Protein AF-A0A7R9QFP1-F1 (afdb_monomer_lite)

Structure (mmCIF, N/CA/C/O backbone):
data_AF-A0A7R9QFP1-F1
#
_entry.id   AF-A0A7R9QFP1-F1
#
loop_
_atom_site.group_PDB
_atom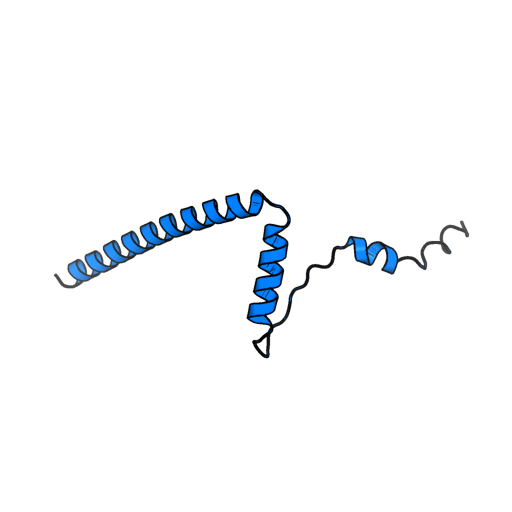_site.id
_atom_site.type_symbol
_atom_site.label_atom_id
_atom_site.label_alt_id
_atom_site.label_comp_id
_atom_site.label_asym_id
_atom_site.label_entity_id
_atom_site.label_seq_id
_atom_site.pdbx_PDB_ins_code
_atom_site.Cartn_x
_atom_site.Cartn_y
_atom_site.Cartn_z
_atom_site.occupancy
_atom_site.B_iso_or_equiv
_atom_site.auth_seq_id
_atom_site.auth_comp_id
_atom_site.auth_asym_id
_atom_site.auth_atom_id
_atom_site.pdbx_PDB_model_num
ATOM 1 N N . MET A 1 1 ? -20.580 2.652 36.532 1.00 65.62 1 MET A N 1
ATOM 2 C CA . MET A 1 1 ? -19.669 3.813 36.421 1.00 65.62 1 MET A CA 1
ATOM 3 C C . MET A 1 1 ? -18.325 3.469 35.769 1.00 65.62 1 MET A C 1
ATOM 5 O O . MET A 1 1 ? -18.123 3.917 34.653 1.00 65.62 1 MET A O 1
ATOM 9 N N . ALA A 1 2 ? -17.420 2.668 36.361 1.00 78.56 2 ALA A N 1
ATOM 10 C CA . ALA A 1 2 ? -16.116 2.364 35.725 1.00 78.56 2 ALA A CA 1
ATOM 11 C C . ALA A 1 2 ? -16.238 1.594 34.389 1.00 78.56 2 ALA A C 1
ATOM 13 O O . ALA A 1 2 ? -15.662 2.008 33.389 1.00 78.56 2 ALA A O 1
ATOM 14 N N . ALA A 1 3 ? -17.075 0.551 34.348 1.00 80.19 3 ALA A N 1
ATOM 15 C CA . ALA A 1 3 ? -17.318 -0.240 33.137 1.00 80.19 3 ALA A CA 1
ATOM 16 C C . ALA A 1 3 ? -17.962 0.567 31.988 1.00 80.19 3 ALA A C 1
ATOM 18 O O . ALA A 1 3 ? -17.694 0.320 30.819 1.00 80.19 3 ALA A O 1
ATOM 19 N N . GLU A 1 4 ? -18.782 1.573 32.304 1.00 83.25 4 GLU A N 1
ATOM 20 C CA . GLU A 1 4 ? -19.408 2.446 31.297 1.00 83.25 4 GLU A CA 1
ATOM 21 C C . GLU A 1 4 ? -18.400 3.445 30.716 1.00 83.25 4 GLU A C 1
ATOM 23 O O . GLU A 1 4 ? -18.420 3.732 29.519 1.00 83.25 4 GLU A O 1
ATOM 28 N N . ALA A 1 5 ? -17.485 3.953 31.548 1.00 85.81 5 ALA A N 1
ATOM 29 C CA . ALA A 1 5 ? -16.405 4.826 31.098 1.00 85.81 5 ALA A CA 1
ATOM 30 C C . ALA A 1 5 ? -15.408 4.087 30.187 1.00 85.81 5 ALA A C 1
ATOM 32 O O . ALA A 1 5 ? -14.914 4.665 29.216 1.00 85.81 5 ALA A O 1
ATOM 33 N N . GLU A 1 6 ? -15.140 2.812 30.472 1.00 85.56 6 GLU A N 1
ATOM 34 C CA . GLU A 1 6 ? -14.292 1.945 29.650 1.00 85.56 6 GLU A CA 1
ATOM 35 C C . GLU A 1 6 ? -14.964 1.583 28.318 1.00 85.56 6 GLU A C 1
ATOM 37 O O . GLU A 1 6 ? -14.380 1.821 27.260 1.00 85.56 6 GLU A O 1
ATOM 42 N N . ALA A 1 7 ? -16.238 1.1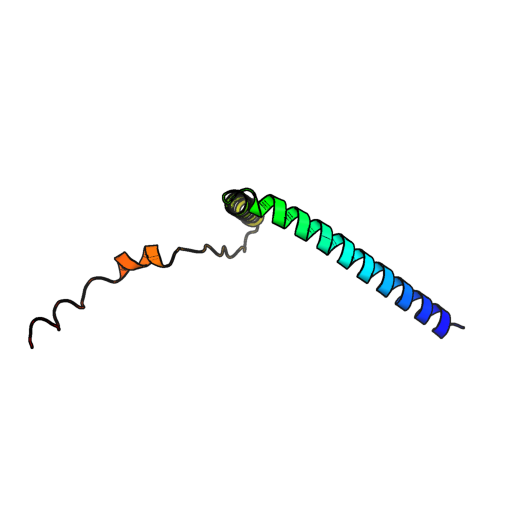74 28.343 1.00 87.81 7 ALA A N 1
ATOM 43 C CA . ALA A 1 7 ? -17.019 0.923 27.129 1.00 87.81 7 ALA A CA 1
ATOM 44 C C . ALA A 1 7 ? -17.083 2.158 26.207 1.00 87.81 7 ALA A C 1
ATOM 46 O O . ALA A 1 7 ? -16.948 2.050 24.986 1.00 87.81 7 ALA A O 1
ATOM 47 N N . GLY A 1 8 ? -17.224 3.356 26.786 1.00 90.56 8 GLY A N 1
ATOM 48 C CA . GLY A 1 8 ? -17.188 4.611 26.036 1.00 90.56 8 GLY A CA 1
ATOM 49 C C . GLY A 1 8 ? -15.823 4.915 25.403 1.00 90.56 8 GLY A C 1
ATOM 50 O O . GLY A 1 8 ? -15.773 5.482 24.308 1.00 90.56 8 GLY A O 1
ATOM 51 N N . ARG A 1 9 ? -14.711 4.540 26.051 1.00 94.00 9 ARG A N 1
ATOM 52 C CA . ARG A 1 9 ? -13.361 4.674 25.474 1.00 94.00 9 ARG A CA 1
ATOM 53 C C . ARG A 1 9 ? -13.148 3.705 24.322 1.00 94.00 9 ARG A C 1
ATOM 55 O O . ARG A 1 9 ? -12.685 4.136 23.268 1.00 94.00 9 ARG A O 1
ATOM 62 N N . GLU A 1 10 ? -13.510 2.440 24.497 1.00 94.31 10 GLU A N 1
ATOM 63 C CA . GLU A 1 10 ? -13.362 1.427 23.449 1.00 94.31 10 GLU A CA 1
ATOM 64 C C . GLU A 1 10 ? -14.205 1.750 22.215 1.00 94.31 10 GLU A C 1
ATOM 66 O O . GLU A 1 10 ? -13.716 1.653 21.089 1.00 94.31 10 GLU A O 1
ATOM 71 N N . ALA A 1 11 ? -15.450 2.196 22.409 1.00 94.00 11 ALA A N 1
ATOM 72 C CA . ALA A 1 11 ? -16.311 2.613 21.307 1.00 94.00 11 ALA A CA 1
ATOM 73 C C . ALA A 1 11 ? -15.691 3.776 20.515 1.00 94.00 11 ALA A C 1
ATOM 75 O O . ALA A 1 11 ? -15.632 3.726 19.287 1.00 94.00 11 ALA A O 1
ATOM 76 N N . LYS A 1 12 ? -15.156 4.793 21.206 1.00 95.62 12 LYS A N 1
ATOM 77 C CA . LYS A 1 12 ? -14.458 5.916 20.559 1.00 95.62 12 LYS A CA 1
ATOM 78 C C . LYS A 1 12 ? -13.188 5.473 19.836 1.00 95.62 12 LYS A C 1
ATOM 80 O O . LYS A 1 12 ? -12.948 5.928 18.724 1.00 95.62 12 LYS A O 1
ATOM 85 N N . ALA A 1 13 ? -12.401 4.581 20.435 1.00 97.12 13 ALA A N 1
ATOM 86 C CA . ALA A 1 13 ? -11.200 4.044 19.803 1.00 97.12 13 ALA A CA 1
ATOM 87 C C . ALA A 1 13 ? -11.535 3.294 18.504 1.00 97.12 13 ALA A C 1
ATOM 89 O O . ALA A 1 13 ? -10.873 3.509 17.492 1.00 97.12 13 ALA A O 1
ATOM 90 N N . LYS A 1 14 ? -12.606 2.488 18.500 1.00 96.44 14 LYS A N 1
ATOM 91 C CA . LYS A 1 14 ? -13.091 1.793 17.296 1.00 96.44 14 LYS A CA 1
ATOM 92 C C . LYS A 1 14 ? -13.553 2.759 16.207 1.00 96.44 14 LYS A C 1
ATOM 94 O O . LYS A 1 14 ? -13.233 2.540 15.045 1.00 96.44 14 LYS A O 1
ATOM 99 N N . ILE A 1 15 ? -14.260 3.830 16.571 1.00 96.94 15 ILE A N 1
ATOM 100 C CA . ILE A 1 15 ? -14.681 4.864 15.612 1.00 96.94 15 ILE A CA 1
ATOM 101 C C . ILE A 1 15 ? -13.456 5.542 14.987 1.00 96.94 15 ILE A C 1
ATOM 103 O O . ILE A 1 15 ? -13.366 5.629 13.768 1.00 96.94 15 ILE A O 1
ATOM 107 N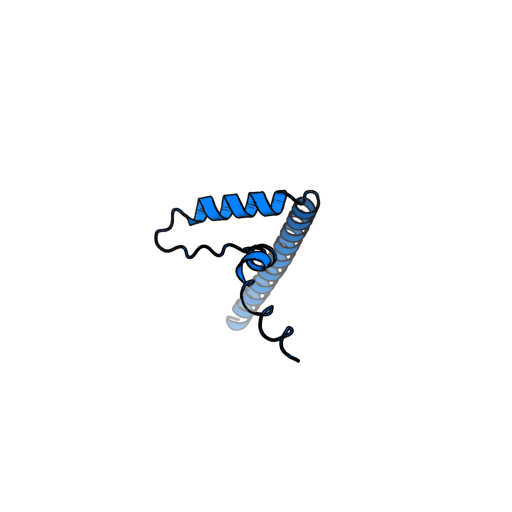 N . ILE A 1 16 ? -12.479 5.947 15.804 1.00 97.69 16 ILE A N 1
ATOM 108 C CA . ILE A 1 16 ? -11.242 6.582 15.323 1.00 97.69 16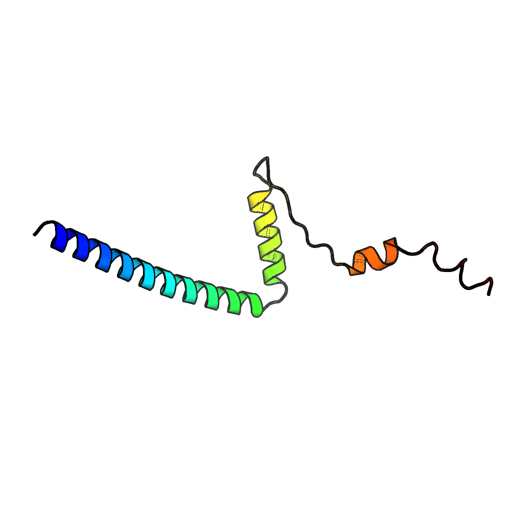 ILE A CA 1
ATOM 109 C C . ILE A 1 16 ? -10.460 5.640 14.401 1.00 97.69 16 ILE A C 1
ATOM 111 O O . ILE A 1 16 ? -9.971 6.076 13.361 1.00 97.69 16 ILE A O 1
ATOM 115 N N . ALA A 1 17 ? -10.353 4.360 14.763 1.00 97.94 17 ALA A N 1
ATOM 116 C CA . ALA A 1 17 ? -9.690 3.360 13.935 1.00 97.94 17 ALA A CA 1
ATOM 117 C C . ALA A 1 17 ? -10.398 3.202 12.581 1.00 97.94 17 ALA A C 1
ATOM 119 O O . ALA A 1 17 ? -9.748 3.323 11.547 1.00 97.94 17 ALA A O 1
ATOM 120 N N . ALA A 1 18 ? -11.724 3.041 12.578 1.00 97.81 18 ALA A N 1
ATOM 121 C CA . ALA A 1 18 ? -12.510 2.898 11.353 1.00 97.81 18 ALA A CA 1
ATOM 122 C C . ALA A 1 18 ? -12.428 4.143 10.447 1.00 97.81 18 ALA A C 1
ATOM 124 O O . ALA A 1 18 ? -12.274 4.027 9.231 1.00 97.81 18 ALA A O 1
ATOM 125 N N . GLU A 1 19 ? -12.475 5.348 11.022 1.00 98.00 19 GLU A N 1
ATOM 126 C CA . GLU A 1 19 ? -12.272 6.593 10.270 1.00 98.00 19 GLU A CA 1
ATOM 127 C C . GLU A 1 19 ? -10.847 6.702 9.709 1.00 98.00 19 GLU A C 1
ATOM 129 O O . GLU A 1 19 ? -10.648 7.184 8.590 1.00 98.00 19 GLU A O 1
ATOM 134 N N . GLY A 1 20 ? -9.850 6.267 10.482 1.00 98.19 20 GLY A N 1
ATOM 135 C CA . GLY A 1 20 ? -8.455 6.209 10.055 1.00 98.19 20 GLY A CA 1
ATOM 136 C C . GLY A 1 20 ? -8.260 5.256 8.879 1.00 98.19 20 GLY A C 1
ATOM 137 O O . GLY A 1 20 ? -7.666 5.640 7.871 1.00 98.19 20 GLY A O 1
ATOM 138 N N . GLU A 1 21 ? -8.823 4.053 8.968 1.00 98.00 21 GLU A N 1
ATOM 139 C CA . GLU A 1 21 ? -8.800 3.048 7.903 1.00 98.00 21 GLU A CA 1
ATOM 140 C C . GLU A 1 21 ? -9.488 3.549 6.632 1.00 98.00 21 GLU A C 1
ATOM 142 O O . GLU A 1 21 ? -8.948 3.392 5.535 1.00 98.00 21 GLU A O 1
ATOM 147 N N . GLN A 1 22 ? -10.641 4.211 6.758 1.00 98.06 22 GLN A N 1
ATOM 148 C CA . GLN A 1 22 ? -11.342 4.783 5.611 1.00 98.06 22 GLN A CA 1
ATOM 149 C C . GLN A 1 22 ? -10.492 5.854 4.910 1.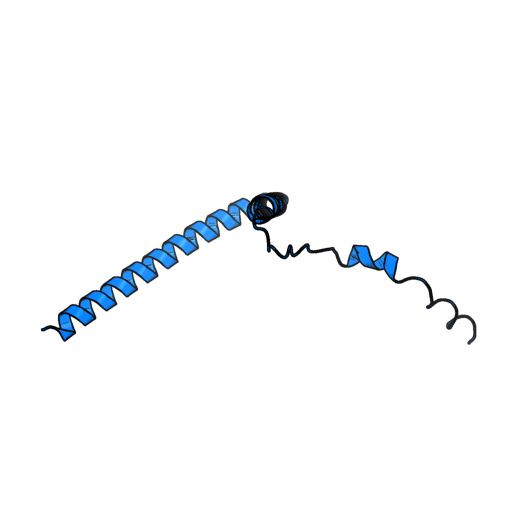00 98.06 22 GLN A C 1
ATOM 151 O O . GLN A 1 22 ? -10.340 5.829 3.686 1.00 98.06 22 GLN A O 1
ATOM 156 N N . LYS A 1 23 ? -9.897 6.779 5.676 1.00 98.06 23 LYS A N 1
ATOM 157 C CA . LYS A 1 23 ? -9.016 7.826 5.131 1.00 98.06 23 LYS A CA 1
ATOM 158 C C . LYS A 1 23 ? -7.776 7.231 4.466 1.00 98.06 23 LYS A C 1
ATOM 160 O O . LYS A 1 23 ? -7.428 7.645 3.360 1.00 98.06 23 LYS A O 1
ATOM 165 N N . ALA A 1 24 ? -7.144 6.245 5.103 1.00 98.00 24 ALA A N 1
ATOM 166 C CA . ALA A 1 24 ? -5.999 5.537 4.539 1.00 98.00 24 ALA A CA 1
ATOM 167 C C . ALA A 1 24 ? -6.371 4.828 3.229 1.00 98.00 24 ALA A C 1
ATOM 169 O O . ALA A 1 24 ? -5.647 4.940 2.244 1.00 98.00 24 ALA A O 1
ATOM 170 N N . SER A 1 25 ? -7.534 4.177 3.185 1.00 98.00 25 SER A N 1
ATOM 171 C CA . SER A 1 25 ? -8.032 3.496 1.986 1.00 98.00 25 SER A CA 1
ATOM 172 C C . SER A 1 25 ? -8.240 4.462 0.820 1.00 98.00 25 SER A C 1
ATOM 174 O O . SER A 1 25 ? -7.857 4.155 -0.308 1.00 98.00 25 SER A O 1
ATOM 176 N N . PHE A 1 26 ? -8.793 5.651 1.078 1.00 98.06 26 PHE A N 1
ATOM 177 C CA . PHE A 1 26 ? -8.941 6.676 0.043 1.00 98.06 26 PHE A CA 1
ATOM 178 C C . PHE A 1 26 ? -7.596 7.186 -0.470 1.00 98.06 26 PHE A C 1
ATOM 180 O O . PHE A 1 26 ? -7.392 7.222 -1.682 1.00 98.06 26 PHE A O 1
ATOM 187 N N . ALA A 1 27 ? -6.657 7.490 0.427 1.00 97.44 27 ALA A N 1
ATOM 188 C CA . ALA A 1 27 ? -5.319 7.921 0.031 1.00 97.44 27 ALA A CA 1
ATOM 189 C C . ALA A 1 27 ? -4.584 6.846 -0.791 1.00 97.44 27 ALA A C 1
ATOM 191 O O . ALA A 1 27 ? -3.942 7.160 -1.794 1.00 97.44 27 ALA A O 1
ATOM 192 N N . LEU A 1 28 ? -4.707 5.572 -0.404 1.00 96.50 28 LEU A N 1
ATOM 193 C CA . LEU A 1 28 ? -4.118 4.448 -1.134 1.00 96.50 28 LEU A CA 1
ATOM 194 C C . LEU A 1 28 ? -4.747 4.262 -2.516 1.00 96.50 28 LEU A C 1
ATOM 196 O O . LEU A 1 28 ? -4.020 4.028 -3.481 1.00 96.50 28 LEU A O 1
ATOM 200 N N . ARG A 1 29 ? -6.072 4.401 -2.636 1.00 97.31 29 ARG A N 1
ATOM 201 C CA . ARG A 1 29 ? -6.762 4.352 -3.932 1.00 97.31 29 ARG A CA 1
ATOM 202 C C . ARG A 1 29 ? -6.255 5.451 -4.859 1.00 97.31 29 ARG A C 1
ATOM 204 O O . ARG A 1 29 ? -5.916 5.162 -6.002 1.00 97.31 29 ARG A O 1
ATOM 211 N N . ASP A 1 30 ? -6.182 6.685 -4.375 1.00 96.62 30 ASP A N 1
ATOM 212 C CA . ASP A 1 30 ? -5.749 7.819 -5.194 1.00 96.62 30 ASP A CA 1
ATOM 213 C C . ASP A 1 30 ? -4.281 7.645 -5.620 1.00 96.62 30 ASP A C 1
ATOM 215 O O . ASP A 1 30 ? -3.937 7.821 -6.789 1.00 96.62 30 ASP A O 1
ATOM 219 N N . ALA A 1 31 ? -3.419 7.176 -4.710 1.00 94.56 31 ALA A N 1
ATOM 220 C CA . ALA A 1 31 ? -2.043 6.815 -5.041 1.00 94.56 31 ALA A CA 1
ATOM 221 C C . ALA A 1 31 ? -1.959 5.681 -6.080 1.00 94.56 31 ALA A C 1
ATOM 223 O O . ALA A 1 31 ? -1.078 5.707 -6.940 1.00 94.56 31 ALA A O 1
ATOM 224 N N . SER A 1 32 ? -2.858 4.695 -6.014 1.00 94.56 32 SER A N 1
ATOM 225 C CA . SER A 1 32 ? -2.947 3.614 -7.001 1.00 94.56 32 SER A CA 1
ATOM 226 C C . SER A 1 32 ? -3.362 4.131 -8.375 1.00 94.56 32 SER A C 1
ATOM 228 O O . SER A 1 32 ? -2.789 3.701 -9.366 1.00 94.56 32 SER A O 1
ATOM 230 N N . GLN A 1 33 ? -4.320 5.056 -8.451 1.00 95.31 33 GLN A N 1
ATOM 231 C CA . GLN A 1 33 ? -4.749 5.657 -9.720 1.00 95.31 33 GLN A CA 1
ATOM 232 C C . GLN A 1 33 ? -3.624 6.464 -10.375 1.00 95.31 33 GLN A C 1
ATOM 234 O O . GLN A 1 33 ? -3.440 6.407 -11.587 1.00 95.31 33 GLN A O 1
ATOM 239 N N . ILE A 1 34 ? -2.833 7.180 -9.572 1.00 92.38 34 ILE A N 1
ATOM 240 C CA . ILE A 1 34 ? -1.655 7.900 -10.067 1.00 92.38 34 ILE A CA 1
ATOM 241 C C . ILE A 1 34 ? -0.610 6.916 -10.601 1.00 92.38 34 ILE A C 1
ATOM 243 O O . ILE A 1 34 ? -0.055 7.147 -11.670 1.00 92.38 34 ILE A O 1
ATOM 247 N N . LEU A 1 35 ? -0.353 5.810 -9.896 1.00 93.19 35 LEU A N 1
ATOM 248 C CA . LEU A 1 35 ? 0.560 4.780 -10.393 1.00 93.19 35 LEU A CA 1
ATOM 249 C C . LEU A 1 35 ? 0.075 4.137 -11.694 1.00 93.19 35 LEU A C 1
ATOM 251 O O . LEU A 1 35 ? 0.890 3.864 -12.562 1.00 93.19 35 LEU A O 1
ATOM 255 N N . ASP A 1 36 ? -1.227 3.889 -11.815 1.00 93.12 36 ASP A N 1
ATOM 256 C CA . ASP A 1 36 ? -1.817 3.254 -12.996 1.00 93.12 36 ASP A CA 1
ATOM 257 C C . ASP A 1 36 ? -1.747 4.158 -14.238 1.00 93.12 36 ASP A C 1
ATOM 259 O O . ASP A 1 36 ? -1.678 3.678 -15.365 1.00 93.12 36 ASP A O 1
ATOM 263 N N . SER A 1 37 ? -1.692 5.481 -14.037 1.00 94.25 37 SER A N 1
ATOM 264 C CA . SER A 1 37 ? -1.571 6.445 -15.136 1.00 94.25 37 SER A CA 1
ATOM 265 C C . SER A 1 37 ? -0.258 6.341 -15.926 1.00 94.25 37 SER A C 1
ATOM 267 O O . SER A 1 37 ? -0.221 6.759 -17.083 1.00 94.25 37 SER A O 1
ATOM 269 N N . ASP A 1 38 ? 0.798 5.765 -15.336 1.00 92.50 38 ASP A N 1
ATOM 270 C CA . ASP A 1 38 ? 2.082 5.526 -16.001 1.00 92.50 38 ASP A CA 1
ATOM 271 C C . ASP A 1 38 ? 2.639 4.130 -15.646 1.00 92.50 38 ASP A C 1
ATOM 273 O O . ASP A 1 38 ? 3.110 3.915 -14.524 1.00 92.50 38 ASP A O 1
ATOM 277 N N . PRO A 1 39 ? 2.688 3.188 -16.608 1.00 85.88 39 PRO A N 1
ATOM 278 C CA . PRO A 1 39 ? 3.222 1.841 -16.395 1.00 85.88 39 PRO A CA 1
ATOM 279 C C . PRO A 1 39 ? 4.649 1.798 -15.826 1.00 85.88 39 PRO A C 1
ATOM 281 O O . PRO A 1 39 ? 5.032 0.822 -15.177 1.00 85.88 39 PRO A O 1
ATOM 284 N N . THR A 1 40 ? 5.457 2.840 -16.043 1.00 90.94 40 THR A N 1
ATOM 285 C CA . THR A 1 40 ? 6.831 2.911 -15.528 1.00 90.94 40 THR A CA 1
ATOM 286 C C . THR A 1 40 ? 6.903 3.318 -14.053 1.00 90.94 40 THR A C 1
ATOM 288 O O . THR A 1 40 ? 7.907 3.037 -13.389 1.00 90.94 40 THR A O 1
ATOM 291 N N . ALA A 1 41 ? 5.837 3.904 -13.493 1.00 92.75 41 ALA A N 1
ATOM 292 C CA . ALA A 1 41 ? 5.815 4.400 -12.118 1.00 92.75 41 ALA A CA 1
ATOM 293 C C . ALA A 1 41 ? 5.987 3.275 -11.083 1.00 92.75 41 ALA A C 1
ATOM 295 O O . ALA A 1 41 ? 6.701 3.444 -10.089 1.00 92.75 41 ALA A O 1
ATOM 296 N N . LEU A 1 42 ? 5.383 2.106 -11.326 1.00 89.94 42 LEU A N 1
ATOM 297 C CA . LEU A 1 42 ? 5.554 0.924 -10.473 1.00 89.94 42 LEU A CA 1
ATOM 298 C C . LEU A 1 42 ? 7.002 0.422 -10.482 1.00 89.94 42 LEU A C 1
ATOM 300 O O . LEU A 1 42 ? 7.558 0.138 -9.419 1.00 89.94 42 LEU A O 1
ATOM 304 N N . THR A 1 43 ? 7.633 0.382 -11.656 1.00 88.50 43 THR A N 1
ATOM 305 C CA . THR A 1 43 ? 9.042 -0.005 -11.809 1.00 88.50 43 THR A CA 1
ATOM 306 C C . THR A 1 43 ? 9.965 0.940 -11.041 1.00 88.50 43 THR A C 1
ATOM 308 O O . THR A 1 43 ? 10.843 0.486 -10.308 1.00 88.50 43 THR A O 1
ATOM 311 N N . LEU A 1 44 ? 9.751 2.256 -11.137 1.00 91.75 44 LEU A N 1
ATOM 312 C CA . LEU A 1 44 ? 10.541 3.241 -10.390 1.00 91.75 44 LEU A CA 1
ATOM 313 C C . LEU A 1 44 ? 10.354 3.107 -8.875 1.00 91.75 44 LEU A C 1
ATOM 315 O O . LEU A 1 44 ? 11.339 3.125 -8.134 1.00 91.75 44 LEU A O 1
ATOM 319 N N . ARG A 1 45 ? 9.111 2.919 -8.408 1.00 88.69 45 ARG A N 1
ATOM 320 C CA . ARG A 1 45 ? 8.830 2.684 -6.984 1.00 88.69 45 ARG A CA 1
ATOM 321 C C . ARG A 1 45 ? 9.555 1.437 -6.481 1.00 88.69 45 ARG A C 1
ATOM 323 O O . ARG A 1 45 ? 10.145 1.476 -5.406 1.00 88.69 45 ARG A O 1
ATOM 330 N N . TYR A 1 46 ? 9.567 0.369 -7.275 1.00 85.81 46 TYR A N 1
ATOM 331 C CA . TYR A 1 46 ? 10.299 -0.853 -6.957 1.00 85.81 46 TYR A CA 1
ATOM 332 C C . TYR A 1 46 ? 11.810 -0.603 -6.821 1.00 85.81 46 TYR A C 1
ATOM 334 O O . TYR A 1 46 ? 12.392 -0.958 -5.797 1.00 85.81 46 TYR A O 1
ATOM 342 N N . LEU A 1 47 ? 12.438 0.090 -7.779 1.00 88.12 47 LEU A N 1
ATOM 343 C CA . LEU A 1 47 ? 13.863 0.452 -7.698 1.00 88.12 47 LEU A CA 1
ATOM 344 C C . LEU A 1 47 ? 14.182 1.320 -6.468 1.00 88.12 47 LEU A C 1
ATOM 346 O O . LEU A 1 47 ? 15.210 1.129 -5.811 1.00 88.12 47 LEU A O 1
ATOM 350 N N . GLN A 1 48 ? 13.289 2.246 -6.113 1.00 87.00 48 GLN A N 1
ATOM 351 C CA . GLN A 1 48 ? 13.427 3.060 -4.906 1.00 87.00 48 GLN A CA 1
ATOM 352 C C . GLN A 1 48 ? 13.336 2.206 -3.633 1.00 87.00 48 GLN A C 1
ATOM 354 O O . GLN A 1 48 ? 14.159 2.362 -2.731 1.00 87.00 48 GLN A O 1
ATOM 359 N N . THR A 1 49 ? 12.385 1.270 -3.561 1.00 85.75 49 THR A N 1
ATOM 360 C CA . THR A 1 49 ? 12.273 0.314 -2.450 1.00 85.75 49 THR A CA 1
ATOM 361 C C . THR A 1 49 ? 13.531 -0.542 -2.325 1.00 85.75 49 THR A C 1
ATOM 363 O O . THR A 1 49 ? 14.009 -0.735 -1.208 1.00 85.75 49 THR A O 1
ATOM 366 N N . LEU A 1 50 ? 14.111 -1.005 -3.436 1.00 80.25 50 LEU A N 1
ATOM 367 C CA . LEU A 1 50 ? 15.381 -1.734 -3.413 1.00 80.25 50 LEU A CA 1
ATOM 368 C C . LEU A 1 50 ? 16.510 -0.879 -2.845 1.00 80.25 50 LEU A C 1
ATOM 370 O O . LEU A 1 50 ? 17.249 -1.341 -1.987 1.00 80.25 50 LEU A O 1
ATOM 374 N N . THR A 1 51 ? 16.608 0.379 -3.272 1.00 79.19 51 THR A N 1
ATOM 375 C CA . THR A 1 51 ? 17.655 1.296 -2.800 1.00 79.19 51 THR A CA 1
ATOM 376 C C . THR A 1 51 ? 17.518 1.573 -1.301 1.00 79.19 51 THR A C 1
ATOM 378 O O . THR A 1 51 ? 18.513 1.571 -0.581 1.00 79.19 51 THR A O 1
ATOM 381 N N . ASN A 1 52 ? 16.284 1.744 -0.819 1.00 78.31 52 ASN A N 1
ATOM 382 C CA . ASN A 1 52 ? 15.998 1.991 0.593 1.00 78.31 52 ASN A CA 1
ATOM 383 C C . ASN A 1 52 ? 16.264 0.767 1.486 1.00 78.31 52 ASN A C 1
ATOM 385 O O . ASN A 1 52 ? 16.719 0.936 2.610 1.00 78.31 52 ASN A O 1
ATOM 389 N N . ASN A 1 53 ? 15.984 -0.453 1.012 1.00 72.19 53 ASN A N 1
ATOM 390 C CA . ASN A 1 53 ? 16.142 -1.677 1.814 1.00 72.19 53 ASN A CA 1
ATOM 391 C C . ASN A 1 53 ? 17.509 -2.362 1.631 1.00 72.19 53 ASN A C 1
ATOM 393 O O . ASN A 1 53 ? 17.903 -3.168 2.471 1.00 72.19 53 ASN A O 1
ATOM 397 N N . ALA A 1 54 ? 18.265 -2.043 0.573 1.00 64.81 54 ALA A N 1
ATOM 398 C CA . ALA A 1 54 ? 19.600 -2.599 0.327 1.00 64.81 54 ALA A CA 1
ATOM 399 C C . ALA A 1 54 ? 20.665 -2.110 1.327 1.00 64.81 54 ALA A C 1
ATOM 401 O O . ALA A 1 54 ? 21.748 -2.690 1.398 1.00 64.81 54 ALA A O 1
ATOM 402 N N . SER A 1 55 ? 20.381 -1.065 2.114 1.00 61.38 55 SER A N 1
ATOM 403 C CA . SER A 1 55 ? 21.252 -0.645 3.219 1.00 61.38 55 SER A CA 1
ATOM 404 C C . SER A 1 55 ? 21.109 -1.508 4.477 1.00 61.38 55 SER A C 1
ATOM 406 O O . SER A 1 55 ? 21.973 -1.444 5.355 1.00 61.38 55 SER A O 1
ATOM 408 N N . GLU A 1 56 ? 20.042 -2.306 4.594 1.00 67.12 56 GLU A N 1
ATOM 409 C CA . GLU A 1 56 ? 19.849 -3.219 5.721 1.00 67.12 56 GLU A CA 1
ATOM 410 C C . GLU A 1 56 ? 20.568 -4.547 5.451 1.00 67.12 56 GLU A C 1
ATOM 412 O O . GLU A 1 56 ? 20.332 -5.228 4.455 1.00 67.12 56 GLU A O 1
ATOM 417 N N . ARG A 1 57 ? 21.493 -4.904 6.350 1.00 58.56 57 ARG A N 1
ATOM 418 C CA . ARG A 1 57 ? 22.489 -5.981 6.186 1.00 58.56 57 ARG A CA 1
ATOM 419 C C . ARG A 1 57 ? 21.915 -7.403 6.032 1.00 58.56 57 ARG A C 1
ATOM 421 O O . ARG A 1 57 ? 22.695 -8.305 5.753 1.00 58.56 57 ARG A O 1
ATOM 428 N N . GLU A 1 58 ? 20.601 -7.600 6.170 1.00 58.50 58 GLU A N 1
ATOM 429 C CA . GLU A 1 58 ? 19.914 -8.898 6.021 1.00 58.50 58 GLU A CA 1
ATOM 430 C C . GLU A 1 58 ? 18.672 -8.848 5.100 1.00 58.50 58 GLU A C 1
ATOM 432 O O . GLU A 1 58 ? 17.693 -9.562 5.305 1.00 58.50 58 GLU A O 1
ATOM 437 N N . SER A 1 59 ? 18.679 -8.010 4.061 1.00 59.22 59 SER A N 1
ATOM 438 C CA . SER A 1 59 ? 17.565 -7.964 3.100 1.00 59.22 59 SER A CA 1
ATOM 439 C C . SER A 1 59 ? 17.645 -9.086 2.055 1.00 59.22 59 SER A C 1
ATOM 441 O O . SER A 1 59 ? 18.530 -9.099 1.200 1.00 59.22 59 SER A O 1
ATOM 443 N N . THR A 1 60 ? 16.674 -10.008 2.065 1.00 69.19 60 THR A N 1
ATOM 444 C CA . THR A 1 60 ? 16.428 -10.918 0.929 1.00 69.19 60 THR A CA 1
ATOM 445 C C . THR A 1 60 ? 15.679 -10.154 -0.161 1.00 69.19 60 THR A C 1
ATOM 447 O O . THR A 1 60 ? 14.519 -9.784 0.013 1.00 69.19 60 THR A O 1
ATOM 450 N N . ILE A 1 61 ? 16.338 -9.907 -1.292 1.00 67.88 61 ILE A N 1
ATOM 451 C CA . ILE A 1 61 ? 15.750 -9.169 -2.413 1.00 67.88 61 ILE A CA 1
ATOM 452 C C . ILE A 1 61 ? 14.972 -10.137 -3.311 1.00 67.88 61 ILE A C 1
ATOM 454 O O . ILE A 1 61 ? 15.562 -10.988 -3.975 1.00 67.88 61 ILE A O 1
ATOM 458 N N . LEU A 1 62 ? 13.645 -9.989 -3.358 1.00 69.50 62 LEU A N 1
ATOM 459 C CA . LEU A 1 62 ? 12.796 -10.723 -4.296 1.00 69.50 62 LEU A CA 1
ATOM 460 C C . LEU A 1 62 ? 12.754 -9.982 -5.637 1.00 69.50 62 LEU A C 1
ATOM 462 O O . LEU A 1 62 ? 12.095 -8.945 -5.757 1.00 69.50 62 LEU A O 1
ATOM 466 N N . PHE A 1 63 ? 13.462 -10.515 -6.634 1.00 76.06 63 PHE A N 1
ATOM 467 C CA . PHE A 1 63 ? 13.478 -9.993 -7.999 1.00 76.06 63 PHE A CA 1
ATOM 468 C C . PHE A 1 63 ? 12.621 -10.872 -8.919 1.00 76.06 63 PHE A C 1
ATOM 470 O O . PHE A 1 63 ? 12.984 -12.027 -9.153 1.00 76.06 63 PHE A O 1
ATOM 477 N N . PRO A 1 64 ? 11.478 -10.375 -9.425 1.00 72.75 64 PRO A N 1
ATOM 478 C CA . PRO A 1 64 ? 10.689 -11.125 -10.387 1.00 72.75 64 PRO A CA 1
ATOM 479 C C . PRO A 1 64 ? 11.444 -11.176 -11.720 1.00 72.75 64 PRO A C 1
ATOM 481 O O . PRO A 1 64 ? 11.614 -10.162 -12.392 1.00 72.75 64 PRO A O 1
ATOM 484 N N . ILE A 1 65 ? 11.900 -12.368 -12.096 1.00 80.00 65 ILE A N 1
ATOM 485 C CA . ILE A 1 65 ? 12.425 -12.641 -13.434 1.00 80.00 65 ILE A CA 1
ATOM 486 C C . ILE A 1 65 ? 11.252 -13.136 -14.292 1.00 80.00 65 ILE A C 1
ATOM 488 O O . ILE A 1 65 ? 10.595 -14.101 -13.889 1.00 80.00 65 ILE A O 1
ATOM 492 N N . PRO A 1 66 ? 10.969 -12.512 -15.450 1.00 79.94 66 PRO A N 1
ATOM 493 C CA . PRO A 1 66 ? 9.990 -13.031 -16.399 1.00 79.94 66 PRO A CA 1
ATOM 494 C C . PRO A 1 66 ? 10.301 -14.485 -16.767 1.00 79.94 66 PRO A C 1
ATOM 496 O O . PRO A 1 66 ? 11.448 -14.819 -17.063 1.00 79.94 66 PRO A O 1
ATOM 499 N N . ILE A 1 67 ? 9.281 -15.346 -16.761 1.00 81.06 67 ILE A N 1
ATOM 500 C CA . ILE A 1 67 ? 9.430 -16.780 -17.066 1.00 81.06 67 ILE A CA 1
ATOM 501 C C . ILE A 1 67 ? 9.995 -16.975 -18.481 1.00 81.06 67 ILE A C 1
ATOM 503 O O . ILE A 1 67 ? 10.817 -17.861 -18.696 1.00 81.06 67 ILE A O 1
ATOM 507 N N . ASP A 1 68 ? 9.659 -16.064 -19.392 1.00 78.44 68 ASP A N 1
ATOM 508 C CA . ASP A 1 68 ? 10.143 -16.009 -20.772 1.00 78.44 68 ASP A CA 1
ATOM 509 C C . ASP A 1 68 ? 11.680 -15.917 -20.860 1.00 78.44 68 ASP A C 1
ATOM 511 O O . ASP A 1 68 ? 12.293 -16.411 -21.805 1.00 78.44 68 ASP A O 1
ATOM 515 N N . MET A 1 69 ? 12.355 -15.359 -19.842 1.00 77.94 69 MET A N 1
ATOM 516 C CA . MET A 1 69 ? 13.826 -15.347 -19.792 1.00 77.94 69 MET A CA 1
ATOM 517 C C . MET A 1 69 ? 14.420 -16.757 -19.642 1.00 77.94 69 MET A C 1
ATOM 519 O O . MET A 1 69 ? 15.584 -16.972 -19.983 1.00 77.94 69 MET A O 1
ATOM 523 N N . PHE A 1 70 ? 13.633 -17.719 -19.158 1.00 79.88 70 PHE A N 1
ATOM 524 C CA . PHE A 1 70 ? 14.029 -19.117 -19.007 1.00 79.88 70 PHE A CA 1
ATOM 525 C C . PHE A 1 70 ? 13.627 -19.998 -20.199 1.00 79.88 70 PHE A C 1
ATOM 527 O O . PHE A 1 70 ? 14.105 -21.130 -20.275 1.00 79.88 70 PHE A O 1
ATOM 534 N N . GLU A 1 71 ? 12.827 -19.506 -21.156 1.00 73.06 71 GLU A N 1
ATOM 535 C CA . GLU A 1 71 ? 12.414 -20.281 -22.343 1.00 73.06 71 GLU A CA 1
ATOM 536 C C . GLU A 1 71 ? 13.619 -20.764 -23.165 1.00 73.06 71 GLU A C 1
ATOM 538 O O . GLU A 1 71 ? 13.655 -21.901 -23.632 1.00 73.06 71 GLU A O 1
ATOM 543 N N . ASN A 1 72 ? 14.671 -19.946 -23.246 1.00 66.12 72 ASN A N 1
ATOM 544 C CA . ASN A 1 72 ? 15.917 -20.299 -23.933 1.00 66.12 72 ASN A CA 1
ATOM 545 C C . ASN A 1 72 ? 16.889 -21.129 -23.076 1.00 66.12 72 ASN A C 1
ATOM 547 O O . ASN A 1 72 ? 17.923 -21.568 -23.577 1.00 66.12 72 ASN A O 1
ATOM 551 N N . PHE A 1 73 ? 16.591 -21.347 -21.793 1.00 65.56 73 PHE A N 1
ATOM 552 C CA . PHE A 1 73 ? 17.469 -22.071 -20.867 1.00 65.56 73 PHE A CA 1
ATOM 553 C C . PHE A 1 73 ? 17.182 -23.587 -20.835 1.00 65.56 73 PHE A C 1
ATOM 555 O O . PHE A 1 73 ? 17.954 -24.345 -20.252 1.00 65.56 73 PHE A O 1
ATOM 562 N N . GLY A 1 74 ? 16.091 -24.038 -21.477 1.00 62.47 74 GLY A N 1
ATOM 563 C CA . GLY A 1 74 ? 15.596 -25.423 -21.445 1.00 62.47 74 GLY A CA 1
ATOM 564 C C . GLY A 1 74 ? 15.684 -26.231 -22.748 1.00 62.47 74 GLY A C 1
ATOM 565 O O . GLY A 1 74 ? 15.237 -27.375 -22.758 1.00 62.47 74 GLY A O 1
ATOM 566 N N . HIS A 1 75 ? 16.242 -25.696 -23.840 1.00 63.81 75 HIS A N 1
ATOM 567 C CA . HIS A 1 75 ? 16.451 -26.465 -25.079 1.00 63.81 75 HIS A CA 1
ATOM 568 C C . HIS A 1 75 ? 17.932 -26.836 -25.246 1.00 63.81 75 HIS A C 1
ATOM 570 O O . HIS A 1 75 ? 18.713 -26.106 -25.854 1.00 63.81 75 HIS A O 1
ATOM 576 N N . PRO A 1 76 ? 18.338 -27.976 -24.669 1.00 55.84 76 PRO A N 1
ATOM 577 C CA . PRO A 1 76 ? 18.627 -29.147 -25.498 1.00 55.84 76 PRO A CA 1
ATOM 578 C C . PRO A 1 76 ? 18.086 -30.424 -24.834 1.00 55.84 76 PRO A C 1
ATOM 580 O O . PRO A 1 76 ? 18.250 -30.568 -23.633 1.00 55.84 76 PRO A O 1
ATOM 583 N N . LEU A 1 77 ? 17.458 -31.334 -25.599 1.00 60.03 77 LEU A N 1
ATOM 584 C CA . LEU A 1 77 ? 17.321 -32.800 -25.358 1.00 60.03 77 LEU A CA 1
ATOM 585 C C . LEU A 1 77 ? 16.010 -33.413 -25.898 1.00 60.03 77 LEU A C 1
ATOM 587 O O . LEU A 1 77 ? 15.914 -34.635 -25.961 1.00 60.03 77 LEU A O 1
ATOM 591 N N . TYR A 1 78 ? 15.017 -32.630 -26.344 1.00 58.44 78 TYR A N 1
ATOM 592 C CA . TYR A 1 78 ? 13.783 -33.217 -26.908 1.00 58.44 78 TYR A CA 1
ATOM 593 C C . TYR A 1 78 ? 13.913 -33.684 -28.377 1.00 58.44 78 TYR A C 1
ATOM 595 O O . TYR A 1 78 ? 13.078 -34.440 -28.864 1.00 58.44 78 TYR A O 1
ATOM 603 N N . ASP A 1 79 ? 14.973 -33.291 -29.093 1.00 56.97 79 ASP A N 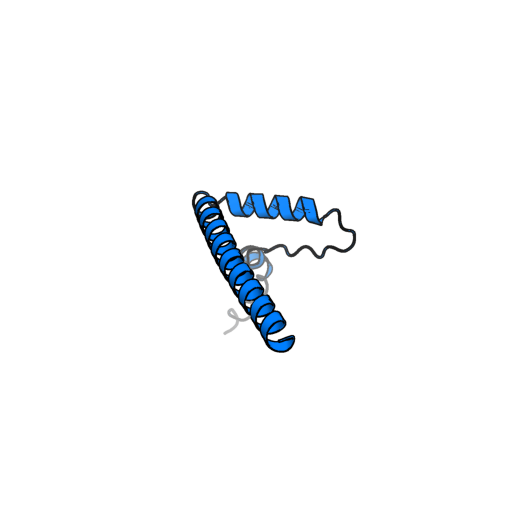1
ATOM 604 C CA . ASP A 1 79 ? 15.072 -33.524 -30.546 1.00 56.97 79 ASP A CA 1
ATOM 605 C C . ASP A 1 79 ? 15.663 -34.900 -30.938 1.00 56.97 79 ASP A C 1
ATOM 607 O O . ASP A 1 79 ? 15.569 -35.317 -32.091 1.00 56.97 79 ASP A O 1
ATOM 611 N N . GLU A 1 80 ? 16.231 -35.664 -29.993 1.00 59.12 80 GLU A N 1
ATOM 612 C CA . GLU A 1 80 ? 16.791 -36.996 -30.297 1.00 59.12 80 GLU A CA 1
ATOM 613 C C . GLU A 1 80 ? 15.778 -38.148 -30.179 1.00 59.12 80 GLU A C 1
ATOM 615 O O . GLU A 1 80 ? 15.940 -39.172 -30.846 1.00 59.12 80 GLU A O 1
ATOM 620 N N . PHE A 1 81 ? 14.705 -38.003 -29.392 1.00 58.12 81 PHE A N 1
ATOM 621 C CA . PHE A 1 81 ? 13.735 -39.090 -29.178 1.00 58.12 81 PHE A CA 1
ATOM 622 C C . PHE A 1 81 ? 12.661 -39.187 -30.271 1.00 58.12 81 PHE A C 1
ATOM 624 O O . PHE A 1 81 ? 12.158 -40.278 -30.535 1.00 58.12 81 PHE A O 1
ATOM 631 N N . THR A 1 82 ? 12.354 -38.089 -30.965 1.00 58.69 82 THR A N 1
ATOM 632 C CA . THR A 1 82 ? 11.300 -38.052 -32.000 1.00 58.69 82 THR A CA 1
ATOM 633 C C . THR A 1 82 ? 11.807 -38.476 -33.382 1.00 58.69 82 THR A C 1
ATOM 635 O O . THR A 1 82 ? 11.018 -38.733 -34.283 1.00 58.69 82 THR A O 1
ATOM 638 N N . LYS A 1 83 ? 13.129 -38.597 -33.566 1.00 55.16 83 LYS A N 1
ATOM 639 C CA . LYS A 1 83 ? 13.747 -38.968 -34.851 1.00 55.16 83 LYS A CA 1
ATOM 640 C C . LYS A 1 83 ? 13.966 -40.478 -35.032 1.00 55.16 83 LYS A C 1
ATOM 642 O O . LYS A 1 83 ? 14.567 -40.883 -36.026 1.00 55.16 83 LYS A O 1
ATOM 647 N N . LYS A 1 84 ? 13.524 -41.310 -34.077 1.00 54.34 84 LYS A N 1
ATOM 648 C CA . LYS A 1 84 ? 13.734 -42.772 -34.083 1.00 54.34 84 LYS A CA 1
ATOM 649 C C . LYS A 1 84 ? 12.455 -43.606 -33.899 1.00 54.34 84 LYS A C 1
ATOM 651 O O . LYS A 1 84 ? 12.539 -44.755 -33.464 1.00 54.34 84 LYS A O 1
ATOM 656 N N . ILE A 1 85 ? 11.298 -43.051 -34.250 1.00 49.78 85 ILE A N 1
ATOM 657 C CA . ILE A 1 85 ? 10.052 -43.794 -34.503 1.00 49.78 85 ILE A CA 1
ATOM 658 C C . ILE A 1 85 ? 9.581 -43.398 -35.899 1.00 49.78 85 ILE A C 1
ATOM 660 O O . ILE A 1 85 ? 9.203 -44.314 -36.659 1.00 49.78 85 ILE A O 1
#

Secondary structure (DSSP, 8-state):
-HHHHHHHHHHHHHHHHHHHHHHHHHHHHHHHHHHHT-HHHHHHHHHHHHHHHTTSTT--------GGGGGGGS-SSSTTTGGG-

Organism: NCBI:txid1979941

Sequence (85 aa):
MAAEAEAGREAKAKIIAAEGEQKASFALRDASQILDSDPTALTLRYLQTLTNNASERESTILFPIPIDMFENFGHPLYDEFTKKI

pLDDT: mean 81.48, std 14.65, range [49.78, 98.19]

InterPro domains:
  IPR043202 Band-7 stomatin-like [PTHR10264] (1-74)

Radius of gyration: 26.22 Å; chains: 1; bounding box: 42×52×71 Å

Foldseek 3Di:
DVVVVVVVVVVVVVVVVVVVVVVVVVVVVVVVVVCVVDVCSVVVVLVVVCVVCVVPPDDDDDDDDPVVVCPVVPDDDPPPPVVPD